Protein AF-A0A968BXF9-F1 (afdb_monomer_lite)

pLDDT: mean 89.57, std 12.77, range [42.47, 98.25]

Sequence (91 aa):
MAAFELPKVCQFVKLSEMAERVLNCDAEWEVKYDVIFGQIAPQVGDTGIVFDWLDMDTTYEEDATNYVEAFLETAKEYQKVLVALGYRQRG

Structure (mmCIF, N/CA/C/O backbone):
data_AF-A0A968BXF9-F1
#
_entry.id   AF-A0A968BXF9-F1
#
loop_
_atom_site.group_PDB
_atom_site.id
_atom_site.type_symbol
_atom_site.label_atom_id
_atom_site.label_alt_id
_atom_site.label_comp_id
_atom_site.label_asym_id
_atom_site.label_entity_id
_atom_site.label_seq_id
_atom_site.pdbx_PDB_ins_code
_atom_site.Cartn_x
_atom_site.Cartn_y
_atom_site.Cartn_z
_atom_site.occupancy
_atom_site.B_iso_or_equiv
_atom_site.auth_seq_id
_atom_site.auth_comp_id
_atom_site.auth_asym_id
_atom_site.auth_atom_id
_atom_site.pdbx_PDB_model_num
ATOM 1 N N . MET A 1 1 ? -23.432 6.352 4.201 1.00 42.88 1 MET A N 1
ATOM 2 C CA . MET A 1 1 ? -22.225 6.150 5.029 1.00 42.88 1 MET A CA 1
ATOM 3 C C . MET A 1 1 ? -21.921 4.667 5.000 1.00 42.88 1 MET A C 1
ATOM 5 O O . MET A 1 1 ? -22.754 3.907 5.477 1.00 42.88 1 MET A O 1
ATOM 9 N N . ALA A 1 2 ? -20.837 4.248 4.345 1.00 50.75 2 ALA A N 1
ATOM 10 C CA . ALA A 1 2 ? -20.451 2.839 4.335 1.00 50.75 2 ALA A CA 1
ATOM 11 C C . ALA A 1 2 ? -20.199 2.386 5.782 1.00 50.75 2 ALA A C 1
ATOM 13 O O . ALA A 1 2 ? -19.618 3.134 6.570 1.00 50.75 2 ALA A O 1
ATOM 14 N N . ALA A 1 3 ? -20.717 1.216 6.152 1.00 54.84 3 ALA A N 1
ATOM 15 C CA . ALA A 1 3 ? -20.538 0.673 7.489 1.00 54.84 3 ALA A CA 1
ATOM 16 C C . ALA A 1 3 ? -19.038 0.477 7.752 1.00 54.84 3 ALA A C 1
ATOM 18 O O . ALA A 1 3 ? -18.340 -0.165 6.971 1.00 54.84 3 ALA A O 1
ATOM 19 N N . PHE A 1 4 ? -18.543 1.071 8.835 1.00 64.88 4 PHE A N 1
ATOM 20 C CA . PHE A 1 4 ? -17.161 0.940 9.280 1.00 64.88 4 PHE A CA 1
ATOM 21 C C . PHE A 1 4 ? -16.933 -0.496 9.768 1.00 64.88 4 PHE A C 1
ATOM 23 O O . PHE A 1 4 ? -17.271 -0.844 10.899 1.00 64.88 4 PHE A O 1
ATOM 30 N N . GLU A 1 5 ? -16.404 -1.356 8.903 1.00 83.94 5 GLU A N 1
ATOM 31 C CA . GLU A 1 5 ? -16.066 -2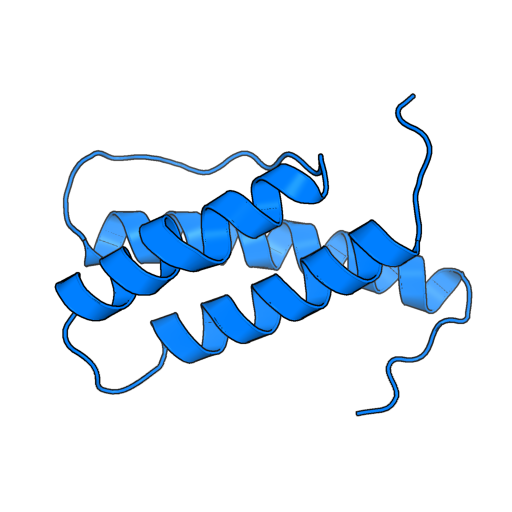.730 9.264 1.00 83.94 5 GLU A CA 1
ATOM 32 C C . GLU A 1 5 ? -14.633 -2.771 9.784 1.00 83.94 5 GLU A C 1
ATOM 34 O O . GLU A 1 5 ? -13.667 -2.810 9.025 1.00 83.94 5 GLU A O 1
ATOM 39 N N . LEU A 1 6 ? -14.497 -2.772 11.109 1.00 85.94 6 LEU A N 1
ATOM 40 C CA . LEU A 1 6 ? -13.205 -2.795 11.789 1.00 85.94 6 LEU A CA 1
ATOM 41 C C . LEU A 1 6 ? -12.219 -3.852 11.237 1.00 85.94 6 LEU A C 1
ATOM 43 O O . LEU A 1 6 ? -11.051 -3.505 11.060 1.00 85.94 6 LEU A O 1
ATOM 47 N N . PRO A 1 7 ? -12.627 -5.099 10.907 1.00 90.38 7 PRO A N 1
ATOM 48 C CA . PRO A 1 7 ? -11.710 -6.065 10.302 1.00 90.38 7 PRO A CA 1
ATOM 49 C C . PRO A 1 7 ? -11.095 -5.577 8.985 1.00 90.38 7 PRO A C 1
ATOM 51 O O . PRO A 1 7 ? -9.901 -5.772 8.769 1.00 90.38 7 PRO A O 1
ATOM 54 N N . LYS A 1 8 ? -11.877 -4.890 8.142 1.00 92.62 8 LYS A N 1
ATOM 55 C CA . LYS A 1 8 ? -11.408 -4.331 6.867 1.00 92.62 8 LYS A CA 1
ATOM 56 C C . LYS A 1 8 ? -10.451 -3.166 7.077 1.00 92.62 8 LYS A C 1
ATOM 58 O O . LYS A 1 8 ? -9.451 -3.073 6.380 1.00 92.62 8 LYS A O 1
ATOM 63 N N . VAL A 1 9 ? -10.699 -2.335 8.088 1.00 92.19 9 VAL A N 1
ATOM 64 C CA . VAL A 1 9 ? -9.785 -1.248 8.472 1.00 92.19 9 VAL A CA 1
ATOM 65 C C . VAL A 1 9 ? -8.446 -1.803 8.963 1.00 92.19 9 VAL A C 1
ATOM 67 O O . VAL A 1 9 ? -7.390 -1.348 8.534 1.00 92.19 9 VAL A O 1
ATOM 70 N N . CYS A 1 10 ? -8.464 -2.827 9.819 1.00 92.00 10 CYS A N 1
ATOM 71 C CA . CYS A 1 10 ? -7.238 -3.494 10.264 1.00 92.00 10 CYS A CA 1
ATOM 72 C C . CYS A 1 10 ? -6.481 -4.144 9.096 1.00 92.00 10 CYS A C 1
ATOM 74 O O . CYS A 1 10 ? -5.255 -4.060 9.040 1.00 92.00 10 CYS A O 1
ATOM 76 N N . GLN A 1 11 ? -7.199 -4.781 8.166 1.00 94.19 11 GLN A N 1
ATOM 77 C CA . GLN A 1 11 ? -6.610 -5.348 6.954 1.00 94.19 11 GLN A CA 1
ATOM 78 C C . GLN A 1 11 ? -5.970 -4.263 6.084 1.00 94.19 11 GLN A C 1
ATOM 80 O O . GLN A 1 11 ? -4.837 -4.444 5.654 1.00 94.19 11 GLN A O 1
ATOM 85 N N . PHE A 1 12 ? -6.646 -3.133 5.879 1.00 95.56 12 PHE A N 1
ATOM 86 C CA . PHE A 1 12 ? -6.136 -2.002 5.105 1.00 95.56 12 PHE A CA 1
ATOM 87 C C . PHE A 1 12 ? -4.815 -1.467 5.669 1.00 95.56 12 PHE A C 1
ATOM 89 O O . PHE A 1 12 ? -3.838 -1.359 4.934 1.00 95.56 12 PHE A O 1
ATOM 96 N N . VAL A 1 13 ? -4.742 -1.236 6.986 1.00 95.31 13 VAL A N 1
ATOM 97 C CA . VAL A 1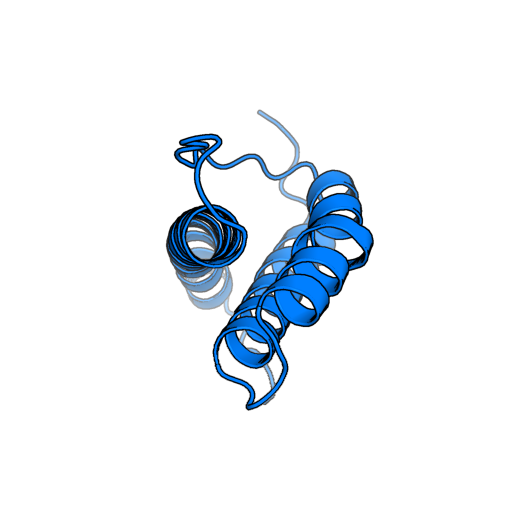 13 ? -3.500 -0.793 7.651 1.00 95.31 13 VAL A CA 1
ATOM 98 C C . VAL A 1 13 ? -2.394 -1.850 7.537 1.00 95.31 13 VAL A C 1
ATOM 100 O O . VAL A 1 13 ? -1.244 -1.531 7.255 1.00 95.31 13 VAL A O 1
ATOM 103 N N . LYS A 1 14 ? -2.720 -3.138 7.689 1.00 95.69 14 LYS A N 1
ATOM 104 C CA . LYS A 1 14 ? -1.723 -4.204 7.514 1.00 95.69 14 LYS A CA 1
ATOM 105 C C . LYS A 1 14 ? -1.187 -4.261 6.078 1.00 95.69 14 LYS A C 1
ATOM 107 O O . LYS A 1 14 ? 0.004 -4.481 5.870 1.00 95.69 14 LYS A O 1
ATOM 112 N N . LEU A 1 15 ? -2.058 -4.085 5.087 1.00 97.44 15 LEU A N 1
ATOM 113 C CA . LEU A 1 15 ? -1.672 -4.056 3.678 1.00 97.44 15 LEU A CA 1
ATOM 114 C C . LEU A 1 15 ? -0.792 -2.840 3.362 1.00 97.44 15 LEU A C 1
ATOM 116 O O . LEU A 1 15 ? 0.139 -2.986 2.574 1.00 97.44 15 LEU A O 1
ATOM 120 N N . SER A 1 16 ? -1.013 -1.685 4.003 1.00 97.44 16 SER A N 1
ATOM 121 C CA . SER A 1 16 ? -0.159 -0.506 3.799 1.00 97.44 16 SER A CA 1
ATOM 122 C C . SER A 1 16 ? 1.258 -0.734 4.323 1.00 97.44 16 SER A C 1
ATOM 124 O O . SER A 1 16 ? 2.223 -0.406 3.642 1.00 97.44 16 SER A O 1
ATOM 126 N N . GLU A 1 17 ? 1.402 -1.377 5.485 1.00 96.44 17 GLU A N 1
ATOM 127 C CA . GLU A 1 17 ? 2.713 -1.778 6.021 1.00 96.44 17 GLU A CA 1
ATOM 128 C C . GLU A 1 17 ? 3.429 -2.776 5.095 1.00 96.44 17 GLU A C 1
ATOM 130 O O . GLU A 1 17 ? 4.648 -2.728 4.928 1.00 96.44 17 GLU A O 1
ATOM 135 N N . MET A 1 18 ? 2.686 -3.701 4.477 1.00 97.81 18 MET A N 1
ATOM 136 C CA . MET A 1 18 ? 3.249 -4.624 3.487 1.00 97.81 18 MET A CA 1
ATOM 137 C C . MET A 1 18 ? 3.699 -3.889 2.222 1.00 97.81 18 MET A C 1
ATOM 139 O O . MET A 1 18 ? 4.789 -4.167 1.725 1.00 97.81 18 MET A O 1
ATOM 143 N N . ALA A 1 19 ? 2.896 -2.947 1.728 1.00 97.88 19 ALA A N 1
ATOM 144 C CA . ALA A 1 19 ? 3.216 -2.150 0.549 1.00 97.88 19 ALA A CA 1
ATOM 145 C C . ALA A 1 19 ? 4.474 -1.298 0.766 1.00 97.88 19 ALA A C 1
ATOM 147 O O . ALA A 1 19 ? 5.368 -1.304 -0.074 1.00 97.88 19 ALA A O 1
ATOM 148 N N . GLU A 1 20 ? 4.598 -0.659 1.934 1.00 98.25 20 GLU A N 1
ATOM 149 C CA . GLU A 1 20 ? 5.794 0.094 2.326 1.00 98.25 20 GLU A CA 1
ATOM 150 C C . GLU A 1 20 ? 7.049 -0.788 2.332 1.00 98.25 20 GLU A C 1
ATOM 152 O O . GLU A 1 20 ? 8.101 -0.385 1.835 1.00 98.25 20 GLU A O 1
ATOM 157 N N . ARG A 1 21 ? 6.955 -2.022 2.844 1.00 98.12 21 ARG A N 1
ATOM 158 C CA . ARG A 1 21 ? 8.085 -2.968 2.827 1.00 98.12 21 ARG A CA 1
ATOM 159 C C . ARG A 1 21 ? 8.474 -3.393 1.416 1.00 98.12 21 ARG A C 1
ATOM 161 O O . ARG A 1 21 ? 9.661 -3.551 1.155 1.00 98.12 21 ARG A O 1
ATOM 168 N N . VAL A 1 22 ? 7.500 -3.601 0.528 1.00 98.06 22 VAL A N 1
ATOM 169 C CA . VAL A 1 22 ? 7.760 -3.935 -0.881 1.00 98.06 22 VAL A CA 1
ATOM 170 C C . VAL A 1 22 ? 8.421 -2.757 -1.592 1.00 98.06 22 VAL A C 1
ATOM 172 O O . VAL A 1 22 ? 9.419 -2.950 -2.279 1.00 98.06 22 VAL A O 1
ATOM 175 N N . LEU A 1 23 ? 7.929 -1.537 -1.375 1.00 97.56 23 LEU A N 1
ATOM 176 C CA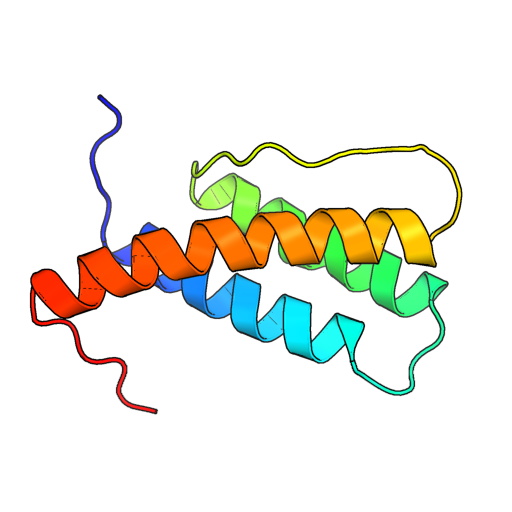 . LEU A 1 23 ? 8.501 -0.330 -1.971 1.00 97.56 23 LEU A CA 1
ATOM 177 C C . LEU A 1 23 ? 9.981 -0.151 -1.584 1.00 97.56 23 LEU A C 1
ATOM 179 O O . LEU A 1 23 ? 10.818 0.147 -2.436 1.00 97.56 23 LEU A O 1
ATOM 183 N N . ASN A 1 24 ? 10.314 -0.404 -0.315 1.00 97.56 24 ASN A N 1
ATOM 184 C CA . ASN A 1 24 ? 11.646 -0.176 0.253 1.00 97.56 24 ASN A CA 1
ATOM 185 C C . ASN A 1 24 ? 12.612 -1.376 0.168 1.00 97.56 24 ASN A C 1
ATOM 187 O O . ASN A 1 24 ? 13.701 -1.308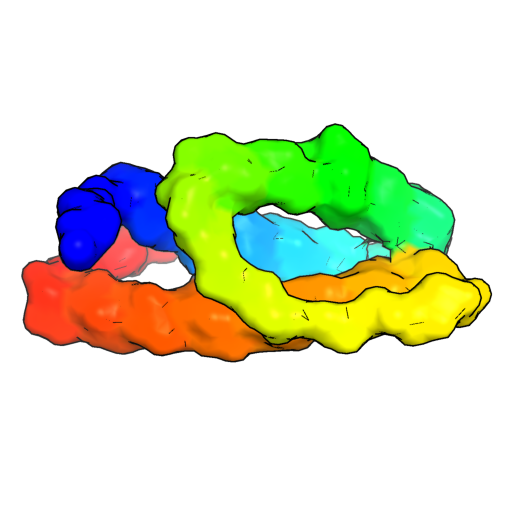 0.735 1.00 97.56 24 ASN A O 1
ATOM 191 N N . CYS A 1 25 ? 12.247 -2.488 -0.479 1.00 97.38 25 CYS A N 1
ATOM 192 C CA . CYS A 1 25 ? 13.157 -3.633 -0.619 1.00 97.38 25 CYS A CA 1
ATOM 193 C C . CYS A 1 25 ? 14.139 -3.463 -1.796 1.00 97.38 25 CYS A C 1
ATOM 195 O O . CYS A 1 25 ? 13.960 -2.596 -2.648 1.00 97.38 25 CYS A O 1
ATOM 197 N N . ASP A 1 26 ? 15.151 -4.331 -1.882 1.00 97.94 26 ASP A N 1
ATOM 198 C CA . ASP A 1 26 ? 16.192 -4.280 -2.927 1.00 97.94 26 ASP A CA 1
ATOM 199 C C . ASP A 1 26 ? 15.782 -4.946 -4.263 1.00 97.94 26 ASP A C 1
ATOM 201 O O . ASP A 1 26 ? 16.634 -5.283 -5.082 1.00 97.94 26 ASP A O 1
ATOM 205 N N . ALA A 1 27 ? 14.488 -5.198 -4.489 1.00 97.50 27 ALA A N 1
ATOM 206 C CA . ALA A 1 27 ? 14.004 -5.764 -5.750 1.00 97.50 27 ALA A CA 1
ATOM 207 C C . ALA A 1 27 ? 13.961 -4.719 -6.881 1.00 97.50 27 ALA A C 1
ATOM 209 O O . ALA A 1 27 ? 13.863 -3.517 -6.633 1.00 97.50 27 ALA A O 1
ATOM 210 N N . GLU A 1 28 ? 13.960 -5.190 -8.129 1.00 98.00 28 GLU A N 1
ATOM 211 C CA . GLU A 1 28 ? 13.734 -4.345 -9.307 1.00 98.00 28 GLU A CA 1
ATOM 212 C C . GLU A 1 28 ? 12.346 -3.685 -9.270 1.00 98.00 28 GLU A C 1
ATOM 214 O O . GLU A 1 28 ? 11.375 -4.275 -8.783 1.00 98.00 28 GLU A O 1
ATOM 219 N N . TRP A 1 29 ? 12.234 -2.477 -9.827 1.00 97.19 29 TRP A N 1
ATOM 220 C CA . TRP A 1 29 ? 10.989 -1.698 -9.809 1.00 97.19 29 TRP A CA 1
ATOM 221 C C . TRP A 1 29 ? 9.807 -2.404 -10.471 1.00 97.19 29 TRP A C 1
ATOM 223 O O . TRP A 1 29 ? 8.703 -2.343 -9.940 1.00 97.19 29 TRP A O 1
ATOM 233 N N . GLU A 1 30 ? 10.037 -3.128 -11.565 1.00 96.81 30 GLU A N 1
ATOM 234 C CA . GLU A 1 30 ? 9.006 -3.937 -12.229 1.00 96.81 30 GLU A CA 1
ATOM 235 C C . GLU A 1 30 ? 8.434 -5.007 -11.283 1.00 96.81 30 GLU A C 1
ATOM 237 O O . GLU A 1 30 ? 7.223 -5.159 -11.161 1.00 96.81 30 GLU A O 1
ATOM 242 N N . VAL A 1 31 ? 9.291 -5.676 -10.504 1.00 97.81 31 VAL A N 1
ATOM 243 C CA . VAL A 1 31 ? 8.855 -6.686 -9.525 1.00 97.81 31 VAL A CA 1
ATOM 244 C C . VAL A 1 31 ? 8.072 -6.041 -8.380 1.00 97.81 31 VAL A C 1
ATOM 246 O O . VAL A 1 31 ? 7.070 -6.595 -7.925 1.00 97.81 31 VAL A O 1
ATOM 249 N N . LYS A 1 32 ? 8.507 -4.869 -7.899 1.00 97.94 32 LYS A N 1
ATOM 250 C CA . LYS A 1 32 ? 7.771 -4.114 -6.871 1.00 97.94 32 LYS A CA 1
ATOM 251 C C . LYS A 1 32 ? 6.389 -3.712 -7.374 1.00 97.94 32 LYS A C 1
ATOM 253 O O . LYS A 1 32 ? 5.409 -3.926 -6.662 1.00 97.94 32 LYS A O 1
ATOM 258 N N . TYR A 1 33 ? 6.322 -3.180 -8.591 1.00 96.12 33 TYR A N 1
ATOM 259 C CA . TYR A 1 33 ? 5.089 -2.784 -9.259 1.00 96.12 33 TYR A CA 1
ATOM 260 C C . TYR A 1 33 ? 4.129 -3.971 -9.391 1.00 96.12 33 TYR A C 1
ATOM 262 O O . TYR A 1 33 ? 2.992 -3.888 -8.928 1.00 96.12 33 TYR A O 1
ATOM 270 N N . ASP A 1 34 ? 4.605 -5.111 -9.894 1.00 97.31 34 ASP A N 1
ATOM 271 C CA . ASP A 1 34 ? 3.803 -6.330 -10.039 1.00 97.31 34 ASP A CA 1
ATOM 272 C C . ASP A 1 34 ? 3.251 -6.838 -8.702 1.00 97.31 34 ASP A C 1
ATOM 274 O O . ASP A 1 34 ? 2.115 -7.308 -8.619 1.00 97.31 34 ASP A O 1
ATOM 278 N N . VAL A 1 35 ? 4.024 -6.745 -7.619 1.00 97.94 35 VAL A N 1
ATOM 279 C CA . VAL A 1 35 ? 3.538 -7.126 -6.286 1.00 97.94 35 VAL A CA 1
ATOM 280 C C . VAL A 1 35 ? 2.516 -6.113 -5.765 1.00 97.94 35 VAL A C 1
ATOM 282 O O . VAL A 1 35 ? 1.465 -6.513 -5.255 1.00 97.94 35 VAL A O 1
ATOM 285 N N . ILE A 1 36 ? 2.788 -4.813 -5.895 1.00 97.31 36 ILE A N 1
ATOM 286 C CA . ILE A 1 36 ? 1.896 -3.749 -5.419 1.00 97.31 36 ILE A CA 1
ATOM 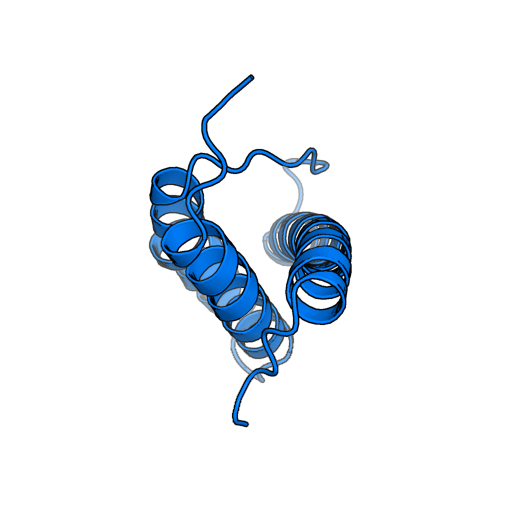287 C C . ILE A 1 36 ? 0.563 -3.809 -6.165 1.00 97.31 36 ILE A C 1
ATOM 289 O O . ILE A 1 36 ? -0.477 -3.979 -5.530 1.00 97.31 36 ILE A O 1
ATOM 293 N N . PHE A 1 37 ? 0.574 -3.750 -7.492 1.00 96.19 37 PHE A N 1
ATOM 294 C CA . PHE A 1 37 ? -0.647 -3.679 -8.292 1.00 96.19 37 PHE A CA 1
ATOM 295 C C . PHE A 1 37 ? -1.262 -5.050 -8.591 1.00 96.19 37 PHE A C 1
ATOM 297 O O . PHE A 1 37 ? -2.480 -5.159 -8.710 1.00 96.19 37 PHE A O 1
ATOM 304 N N . GLY A 1 38 ? -0.461 -6.115 -8.648 1.00 96.44 38 GLY A N 1
ATOM 305 C CA . GLY A 1 38 ? -0.947 -7.470 -8.921 1.00 96.44 38 GLY A CA 1
ATOM 306 C C . GLY A 1 38 ? -1.401 -8.249 -7.685 1.00 96.44 38 GLY A C 1
ATOM 307 O O . GLY A 1 38 ? -2.202 -9.174 -7.817 1.00 96.44 38 GLY A O 1
ATOM 308 N N . GLN A 1 39 ? -0.924 -7.905 -6.480 1.00 96.69 39 GLN A N 1
ATOM 309 C CA . GLN A 1 39 ? -1.254 -8.656 -5.258 1.00 96.69 39 GLN A CA 1
ATOM 310 C C . GLN A 1 39 ? -1.833 -7.789 -4.143 1.00 96.69 39 GLN A C 1
ATOM 312 O O . GLN A 1 39 ? -2.794 -8.208 -3.494 1.00 96.69 39 GLN A O 1
ATOM 317 N N . ILE A 1 40 ? -1.275 -6.603 -3.891 1.00 97.19 40 ILE A N 1
ATOM 318 C CA . ILE A 1 40 ? -1.708 -5.757 -2.770 1.00 97.19 40 ILE A CA 1
ATOM 319 C C . ILE A 1 40 ? -2.961 -4.958 -3.142 1.00 97.19 40 ILE A C 1
ATOM 321 O O . ILE A 1 40 ? -3.959 -5.035 -2.427 1.00 97.19 40 ILE A O 1
ATOM 325 N N . ALA A 1 41 ? -2.949 -4.234 -4.262 1.00 95.69 41 ALA A N 1
ATOM 326 C CA . ALA A 1 41 ? -4.047 -3.368 -4.688 1.00 95.69 41 ALA A CA 1
ATOM 327 C C . ALA A 1 41 ? -5.406 -4.090 -4.818 1.00 95.69 41 ALA A C 1
ATOM 329 O O . ALA A 1 41 ? -6.398 -3.547 -4.327 1.00 95.69 41 ALA A O 1
ATOM 330 N N . PRO A 1 42 ? -5.498 -5.330 -5.347 1.00 96.75 42 PRO A N 1
ATOM 331 C CA . PRO A 1 42 ? -6.760 -6.070 -5.365 1.00 96.75 42 PRO A CA 1
ATOM 332 C C . PRO A 1 42 ? -7.319 -6.323 -3.958 1.00 96.75 42 PRO A C 1
ATOM 334 O O . PRO A 1 42 ? -8.502 -6.105 -3.710 1.00 96.75 42 PRO A O 1
ATOM 337 N N . GLN A 1 43 ? -6.455 -6.695 -3.005 1.00 96.75 43 GLN A N 1
ATOM 338 C CA . GLN A 1 43 ? -6.857 -6.912 -1.610 1.00 96.75 43 GLN A CA 1
ATOM 339 C C . GLN A 1 43 ? -7.268 -5.613 -0.916 1.00 96.75 43 GLN A C 1
ATOM 341 O O . GLN A 1 43 ? -8.110 -5.634 -0.021 1.00 96.75 43 GLN A O 1
ATOM 346 N N . VAL A 1 44 ? -6.677 -4.482 -1.310 1.00 95.31 44 VAL A N 1
ATOM 347 C CA . VAL A 1 44 ? -7.124 -3.163 -0.857 1.00 95.31 44 VAL A CA 1
ATOM 348 C C . VAL A 1 44 ? -8.526 -2.873 -1.396 1.00 95.31 44 VAL A C 1
ATOM 350 O O . VAL A 1 44 ? -9.388 -2.457 -0.622 1.00 95.31 44 VAL A O 1
ATOM 353 N N . GLY A 1 45 ? -8.799 -3.200 -2.662 1.00 93.31 45 GLY A N 1
ATOM 354 C CA . GLY A 1 45 ? -10.141 -3.144 -3.248 1.00 93.31 45 GLY A CA 1
ATOM 355 C C . GLY A 1 45 ? -11.190 -3.932 -2.449 1.00 93.31 45 GLY A C 1
ATOM 356 O O . GLY A 1 45 ? -12.277 -3.414 -2.190 1.00 93.31 45 GLY A O 1
ATOM 357 N N . ASP A 1 46 ? -10.843 -5.124 -1.950 1.00 93.56 46 ASP A N 1
ATOM 358 C CA . ASP A 1 46 ? -11.733 -5.956 -1.118 1.00 93.56 46 ASP A CA 1
ATOM 359 C C . ASP A 1 46 ? -12.102 -5.310 0.235 1.00 93.56 46 ASP A C 1
ATOM 361 O O . ASP A 1 46 ? -13.133 -5.635 0.840 1.00 93.56 46 ASP A O 1
ATOM 365 N N . THR A 1 47 ? -11.292 -4.362 0.722 1.00 91.94 47 THR A N 1
ATOM 366 C CA . THR A 1 47 ? -11.610 -3.592 1.937 1.00 91.94 47 THR A CA 1
ATOM 367 C C . THR A 1 47 ? -12.700 -2.542 1.703 1.00 91.94 47 THR A C 1
ATOM 369 O O . THR A 1 47 ? -13.319 -2.074 2.661 1.00 91.94 47 THR A O 1
ATOM 372 N N . GLY A 1 48 ? -12.954 -2.162 0.447 1.00 92.12 48 GLY A N 1
ATOM 373 C CA . GLY A 1 48 ? -13.891 -1.098 0.082 1.00 92.12 48 GLY A CA 1
ATOM 374 C C . GLY A 1 48 ? -13.469 0.307 0.530 1.00 92.12 48 GLY A C 1
ATOM 375 O O . GLY A 1 48 ? -14.279 1.231 0.448 1.00 92.12 48 GLY A O 1
ATOM 376 N N . ILE A 1 49 ? -12.239 0.474 1.024 1.00 90.94 49 ILE A N 1
ATOM 377 C CA . ILE A 1 49 ? -11.662 1.776 1.360 1.00 90.94 49 ILE A CA 1
ATOM 378 C C . ILE A 1 49 ? -11.042 2.356 0.093 1.00 90.94 49 ILE A C 1
ATOM 380 O O . ILE A 1 49 ? -10.221 1.718 -0.561 1.00 90.94 49 ILE A O 1
ATOM 384 N N . VAL A 1 50 ? -11.455 3.575 -0.239 1.00 91.44 50 VAL A N 1
ATOM 385 C CA . VAL A 1 50 ? -10.986 4.315 -1.411 1.00 91.44 50 VAL A CA 1
ATOM 386 C C . VAL A 1 50 ? -10.058 5.425 -0.940 1.00 91.44 50 VAL A C 1
ATOM 388 O O . VAL A 1 50 ? -10.311 6.045 0.094 1.00 91.44 50 VAL A O 1
ATOM 391 N N . PHE A 1 51 ? -9.003 5.671 -1.704 1.00 92.88 51 PHE A N 1
ATOM 392 C CA . PHE A 1 51 ? -8.093 6.790 -1.524 1.00 92.88 51 PHE A CA 1
ATOM 393 C C . PHE A 1 51 ? -7.692 7.331 -2.891 1.00 92.88 51 PHE A C 1
ATOM 395 O O . PHE A 1 51 ? -7.620 6.583 -3.869 1.00 92.88 51 PHE A O 1
ATOM 402 N N . ASP A 1 52 ? -7.459 8.635 -2.941 1.00 91.00 52 ASP A N 1
ATOM 403 C CA . ASP A 1 52 ? -7.043 9.315 -4.156 1.00 91.00 52 ASP A CA 1
ATOM 404 C C . ASP A 1 52 ? -5.524 9.219 -4.279 1.00 91.00 52 ASP A C 1
ATOM 406 O O . ASP A 1 52 ? -4.799 9.528 -3.335 1.00 91.00 52 ASP A O 1
ATOM 410 N N . TRP A 1 53 ? -5.044 8.797 -5.442 1.00 91.69 53 TRP A N 1
ATOM 411 C CA . TRP A 1 53 ? -3.624 8.760 -5.764 1.00 91.69 53 TRP A CA 1
ATOM 412 C C . TRP A 1 53 ? -3.414 9.288 -7.181 1.00 91.69 53 TRP A C 1
ATOM 414 O O . TRP A 1 53 ? -4.324 9.257 -8.014 1.00 91.69 53 TRP A O 1
ATOM 424 N N . LEU A 1 54 ? -2.225 9.829 -7.432 1.00 84.50 54 LEU A N 1
ATOM 425 C CA . LEU A 1 54 ? -1.869 10.365 -8.737 1.00 84.50 54 LEU A CA 1
ATOM 426 C C . LEU A 1 54 ? -1.272 9.253 -9.601 1.00 84.50 54 LEU A C 1
ATOM 428 O O . LEU A 1 54 ? -0.139 8.834 -9.371 1.00 84.50 54 LEU A O 1
ATOM 432 N N . ASP A 1 55 ? -2.028 8.822 -10.603 1.00 81.19 55 ASP A N 1
ATOM 433 C CA . ASP A 1 55 ? -1.528 7.963 -11.672 1.00 81.19 55 ASP A CA 1
ATOM 434 C C . ASP A 1 55 ? -0.968 8.850 -12.787 1.00 81.19 55 ASP A C 1
ATOM 436 O O . ASP A 1 55 ? -1.724 9.509 -13.509 1.00 81.19 55 ASP A O 1
ATOM 440 N N . MET A 1 56 ? 0.359 8.963 -12.855 1.00 74.44 56 MET A N 1
ATOM 441 C CA . MET A 1 56 ? 1.010 9.767 -13.891 1.00 74.44 56 MET A CA 1
ATOM 442 C C . MET A 1 56 ? 1.200 8.976 -15.194 1.00 74.44 56 MET A C 1
ATOM 444 O O . MET A 1 56 ? 1.498 9.611 -16.204 1.00 74.44 56 MET A O 1
ATOM 448 N N . ASP A 1 57 ? 1.003 7.647 -15.183 1.00 75.56 57 ASP A N 1
ATOM 449 C CA . ASP A 1 57 ? 1.253 6.726 -16.305 1.00 75.56 57 ASP A CA 1
ATOM 450 C C . ASP A 1 57 ? 2.650 6.951 -16.914 1.00 75.56 57 ASP A C 1
ATOM 452 O O . ASP A 1 57 ? 2.825 7.269 -18.094 1.00 75.56 57 ASP A O 1
ATOM 456 N N . THR A 1 58 ? 3.667 6.906 -16.047 1.00 82.06 58 THR A N 1
ATOM 457 C CA . THR A 1 58 ? 5.041 7.328 -16.379 1.00 82.06 58 THR A CA 1
ATOM 458 C C . THR A 1 58 ? 6.028 6.177 -16.268 1.00 82.06 58 THR A C 1
ATOM 460 O O . THR A 1 58 ? 6.452 5.618 -17.282 1.00 82.06 58 THR A O 1
ATOM 463 N N . THR A 1 59 ? 6.419 5.816 -15.048 1.00 92.19 59 THR A N 1
ATOM 464 C CA . THR A 1 59 ? 7.355 4.726 -14.771 1.00 92.19 59 THR A CA 1
ATOM 465 C C . THR A 1 59 ? 6.831 3.838 -13.650 1.00 92.19 59 THR A C 1
ATOM 467 O O . THR A 1 59 ? 6.131 4.302 -12.753 1.00 92.19 59 THR A O 1
ATOM 470 N N . TYR A 1 60 ? 7.248 2.565 -13.647 1.00 93.88 60 TYR A N 1
ATOM 471 C CA . TYR A 1 60 ? 6.931 1.634 -12.558 1.00 93.88 60 TYR A CA 1
ATOM 472 C C . TYR A 1 60 ? 7.298 2.193 -11.174 1.00 93.88 60 TYR A C 1
ATOM 474 O O . TYR A 1 60 ? 6.589 1.942 -10.204 1.00 93.88 60 TYR A O 1
ATOM 482 N N . GLU A 1 61 ? 8.402 2.944 -11.087 1.00 95.12 61 GLU A N 1
ATOM 483 C CA . GLU A 1 61 ? 8.850 3.614 -9.864 1.00 95.12 61 GLU A CA 1
ATOM 484 C C . GLU A 1 61 ? 7.877 4.710 -9.423 1.00 95.12 61 GLU A C 1
ATOM 486 O O . GLU A 1 61 ? 7.439 4.705 -8.270 1.00 95.12 61 GLU A O 1
ATOM 491 N N . GLU A 1 62 ? 7.525 5.627 -10.324 1.00 93.56 62 GLU A N 1
ATOM 492 C CA . GLU A 1 62 ? 6.637 6.752 -10.019 1.00 93.56 62 GLU A CA 1
ATOM 493 C C . GLU A 1 62 ? 5.238 6.270 -9.636 1.00 93.56 62 GLU A C 1
ATOM 495 O O . GLU A 1 62 ? 4.705 6.700 -8.613 1.00 93.56 62 GLU A O 1
ATOM 500 N N . ASP A 1 63 ? 4.674 5.322 -10.384 1.00 93.50 63 ASP A N 1
ATOM 501 C CA . ASP A 1 63 ? 3.328 4.809 -10.123 1.00 93.50 63 ASP A CA 1
ATOM 502 C C . ASP A 1 63 ? 3.272 4.049 -8.790 1.00 93.50 63 ASP A C 1
ATOM 504 O O . ASP A 1 63 ? 2.382 4.283 -7.967 1.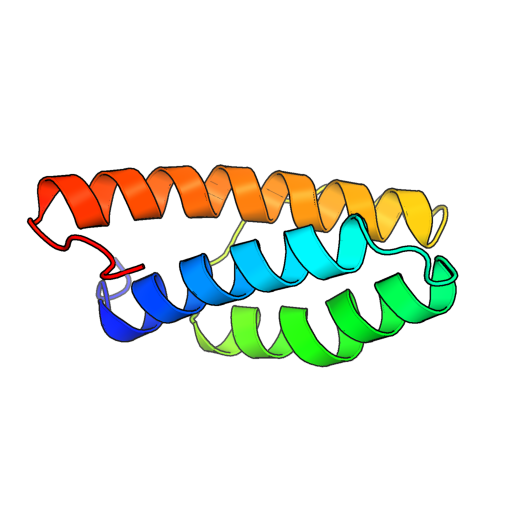00 93.50 63 ASP A O 1
ATOM 508 N N . ALA A 1 64 ? 4.252 3.172 -8.528 1.00 94.62 64 ALA A N 1
ATOM 509 C CA . ALA A 1 64 ? 4.341 2.448 -7.262 1.00 94.62 64 ALA A CA 1
ATOM 510 C C . ALA A 1 64 ? 4.543 3.400 -6.076 1.00 94.62 64 ALA A C 1
ATOM 512 O O . ALA A 1 64 ? 3.918 3.217 -5.029 1.00 94.62 64 ALA A O 1
ATOM 513 N N . THR A 1 65 ? 5.388 4.420 -6.233 1.00 95.62 65 THR A N 1
ATOM 514 C CA . THR A 1 65 ? 5.662 5.403 -5.178 1.00 95.62 65 THR A CA 1
ATOM 515 C C . THR A 1 65 ? 4.419 6.231 -4.876 1.00 95.62 65 THR A C 1
ATOM 517 O O . THR A 1 65 ? 3.969 6.239 -3.731 1.00 95.62 65 THR A O 1
ATOM 520 N N . ASN A 1 66 ? 3.796 6.839 -5.891 1.00 95.25 66 ASN A N 1
ATOM 521 C CA . ASN A 1 66 ? 2.600 7.667 -5.718 1.00 95.25 66 ASN A CA 1
ATOM 522 C C . ASN A 1 66 ? 1.445 6.879 -5.089 1.00 95.25 66 ASN A C 1
ATOM 524 O O . ASN A 1 66 ? 0.773 7.370 -4.178 1.00 95.25 66 ASN A O 1
ATOM 528 N N . TYR A 1 67 ? 1.226 5.641 -5.543 1.00 95.69 67 TYR A N 1
ATOM 529 C CA . TYR A 1 67 ? 0.201 4.770 -4.977 1.00 95.69 67 TYR A CA 1
ATOM 530 C C . TYR A 1 67 ? 0.469 4.468 -3.497 1.00 95.69 67 TYR A C 1
ATOM 532 O O . TYR A 1 67 ? -0.425 4.611 -2.659 1.00 95.69 67 TYR A O 1
ATOM 540 N N . VAL A 1 68 ? 1.695 4.055 -3.152 1.00 96.75 68 VAL A N 1
ATOM 541 C CA . VAL A 1 68 ? 2.044 3.671 -1.775 1.00 96.75 68 VAL A CA 1
ATOM 542 C C . VAL A 1 68 ? 2.034 4.875 -0.835 1.00 96.75 68 VAL A C 1
ATOM 544 O O . VAL A 1 68 ? 1.564 4.741 0.294 1.00 96.75 68 VAL A O 1
ATOM 547 N N . GLU A 1 69 ? 2.479 6.051 -1.273 1.00 96.31 69 GLU A N 1
ATOM 548 C CA . GLU A 1 69 ? 2.432 7.271 -0.460 1.00 96.31 69 GLU A CA 1
ATOM 549 C C . GLU A 1 69 ? 0.994 7.658 -0.090 1.00 96.31 69 GLU A C 1
ATOM 551 O O . GLU A 1 69 ? 0.685 7.817 1.097 1.00 96.31 69 GLU A O 1
ATOM 556 N N . ALA A 1 70 ? 0.093 7.715 -1.075 1.00 96.25 70 ALA A N 1
ATOM 557 C CA . ALA A 1 70 ? -1.322 8.011 -0.847 1.00 96.25 70 ALA A CA 1
ATOM 558 C C . ALA A 1 70 ? -2.010 6.946 0.029 1.00 96.25 70 ALA A C 1
ATOM 560 O O . ALA A 1 70 ? -2.811 7.254 0.925 1.00 96.25 70 ALA A O 1
ATOM 561 N N . PHE A 1 71 ? -1.658 5.676 -0.188 1.00 96.81 71 PHE A N 1
ATOM 562 C CA . PHE A 1 71 ? -2.146 4.565 0.619 1.00 96.81 71 PHE A CA 1
ATOM 563 C C . PHE A 1 71 ? -1.698 4.702 2.085 1.00 96.81 71 PHE A C 1
ATOM 565 O O . PHE A 1 71 ? -2.516 4.575 3.002 1.00 96.81 71 PHE A O 1
ATOM 572 N N . LEU A 1 72 ? -0.423 5.021 2.329 1.00 97.06 72 LEU A N 1
ATOM 573 C CA . LEU A 1 72 ? 0.126 5.207 3.674 1.00 97.06 72 LEU A CA 1
ATOM 574 C C . LEU A 1 72 ? -0.474 6.413 4.395 1.00 97.06 72 LEU A C 1
ATOM 576 O O . LEU A 1 72 ? -0.730 6.332 5.598 1.00 97.06 72 LEU A O 1
ATOM 580 N N . GLU A 1 73 ? -0.708 7.525 3.698 1.00 96.12 73 GLU A N 1
ATOM 581 C CA . GLU A 1 73 ? -1.382 8.691 4.276 1.00 96.12 73 GLU A CA 1
ATOM 582 C C . GLU A 1 73 ? -2.783 8.321 4.773 1.00 96.12 73 GLU A C 1
ATOM 584 O O . GLU A 1 73 ? -3.120 8.539 5.940 1.00 96.12 73 GLU A O 1
ATOM 589 N N . THR A 1 74 ? -3.559 7.647 3.926 1.00 95.31 74 THR A N 1
ATOM 590 C CA . THR A 1 74 ? -4.907 7.197 4.282 1.00 95.31 74 THR A CA 1
ATOM 591 C C . THR A 1 74 ? -4.872 6.196 5.440 1.00 95.31 74 THR A C 1
ATOM 593 O O . THR A 1 74 ? -5.645 6.305 6.396 1.00 95.31 74 THR A O 1
ATOM 596 N N . ALA A 1 75 ? -3.945 5.235 5.413 1.00 95.31 75 ALA A N 1
ATOM 597 C CA . ALA A 1 75 ? -3.801 4.239 6.471 1.00 95.31 75 ALA A CA 1
ATOM 598 C C . ALA A 1 75 ? -3.447 4.869 7.827 1.00 95.31 75 ALA A C 1
ATOM 600 O O . ALA A 1 75 ? -3.968 4.425 8.854 1.00 95.31 75 ALA A O 1
ATOM 601 N N . LYS A 1 76 ? -2.638 5.939 7.852 1.00 94.75 76 LYS A N 1
ATOM 602 C CA . LYS A 1 76 ? -2.332 6.698 9.079 1.00 94.75 76 LYS A CA 1
ATOM 603 C C . LYS A 1 76 ? -3.585 7.319 9.694 1.00 94.75 76 LYS A C 1
ATOM 605 O O . LYS A 1 76 ? -3.730 7.287 10.917 1.00 94.75 76 LYS A O 1
ATOM 610 N N . GLU A 1 77 ? -4.511 7.839 8.889 1.00 93.25 77 GLU A N 1
ATOM 611 C CA . GLU A 1 77 ? -5.786 8.360 9.404 1.00 93.25 77 GLU A CA 1
ATOM 612 C C . GLU A 1 77 ? -6.634 7.255 10.041 1.00 93.25 77 GLU A C 1
ATOM 614 O O . GLU A 1 77 ? -7.118 7.399 11.168 1.00 93.25 77 GLU A O 1
ATOM 619 N N . TYR A 1 78 ? -6.730 6.095 9.391 1.00 91.50 78 TYR A N 1
ATOM 620 C CA . TYR A 1 78 ? -7.414 4.939 9.970 1.00 91.50 78 TYR A CA 1
ATOM 621 C C . TYR A 1 78 ? -6.726 4.417 11.235 1.00 91.50 78 TYR A C 1
ATOM 623 O O . TYR A 1 78 ? -7.403 4.036 12.192 1.00 91.50 78 TYR A O 1
ATOM 631 N N . GLN A 1 79 ? -5.395 4.448 11.297 1.00 90.81 79 GLN A N 1
ATOM 632 C CA . GLN A 1 79 ? -4.646 4.047 12.483 1.00 90.81 79 GLN A CA 1
ATOM 633 C C . GLN A 1 79 ? -4.949 4.960 13.680 1.00 90.81 79 GLN A C 1
ATOM 635 O O . GLN A 1 79 ? -5.146 4.462 14.791 1.00 90.81 79 GLN A O 1
ATOM 640 N N . LYS A 1 80 ? -5.080 6.279 13.468 1.00 89.25 80 LYS A N 1
ATOM 641 C CA . LYS A 1 80 ? -5.525 7.216 14.518 1.00 89.25 80 LYS A CA 1
ATOM 642 C C . LYS A 1 80 ? -6.912 6.846 15.045 1.00 89.25 80 LYS A C 1
ATOM 644 O O . LYS A 1 80 ? -7.120 6.856 16.259 1.00 89.25 80 LYS A O 1
ATOM 649 N N . VAL A 1 81 ? -7.839 6.469 14.160 1.00 86.69 81 VAL A N 1
ATOM 650 C CA . VAL A 1 81 ? -9.186 6.014 14.546 1.00 86.69 81 VAL A CA 1
ATOM 651 C C . VAL A 1 81 ? -9.120 4.723 15.364 1.00 86.69 81 VAL A C 1
ATOM 653 O O . VAL A 1 81 ? -9.748 4.640 16.418 1.00 86.69 81 VAL A O 1
ATOM 656 N N . LEU A 1 82 ? -8.328 3.732 14.940 1.00 87.19 82 LEU A N 1
ATOM 657 C CA . LEU A 1 82 ? -8.141 2.481 15.687 1.00 87.19 82 LEU A CA 1
ATOM 658 C C . LEU A 1 82 ? -7.617 2.740 17.107 1.00 87.19 82 LEU A C 1
ATOM 660 O O . LEU A 1 82 ? -8.166 2.207 18.074 1.00 87.19 82 LEU A O 1
ATOM 664 N N . VAL A 1 83 ? -6.606 3.605 17.241 1.00 86.94 83 VAL A N 1
ATOM 665 C CA . VAL A 1 83 ? -6.037 3.996 18.538 1.00 86.94 83 VAL A CA 1
ATOM 666 C C . VAL A 1 83 ? -7.075 4.709 19.406 1.00 86.94 83 VAL A C 1
ATOM 668 O O . VAL A 1 83 ? -7.208 4.370 20.583 1.00 86.94 83 VAL A O 1
ATOM 671 N N . ALA A 1 84 ? -7.842 5.647 18.841 1.00 84.81 84 ALA A N 1
ATOM 672 C CA . ALA A 1 84 ? -8.905 6.358 19.555 1.00 84.81 84 ALA A CA 1
ATOM 673 C C . ALA A 1 84 ? -10.014 5.414 20.057 1.00 84.81 84 ALA A C 1
ATOM 675 O O . ALA A 1 84 ? -10.585 5.640 21.122 1.00 84.81 84 ALA A O 1
ATOM 676 N N . LEU A 1 85 ? -10.278 4.327 19.327 1.00 84.12 85 LEU A N 1
ATOM 677 C CA . LEU A 1 85 ? -11.221 3.274 19.711 1.00 84.12 85 LEU A CA 1
ATOM 678 C C . LEU A 1 85 ? -10.623 2.237 20.685 1.00 84.12 85 LEU A C 1
ATOM 680 O O . LEU A 1 85 ? -11.312 1.297 21.074 1.00 84.12 85 LEU A O 1
ATOM 684 N N . GLY A 1 86 ? -9.359 2.391 21.094 1.00 82.62 86 GLY A N 1
ATOM 685 C CA . GLY A 1 86 ? -8.685 1.500 22.043 1.00 82.62 86 GLY A CA 1
ATOM 686 C C . GLY A 1 86 ? -8.089 0.231 21.427 1.00 82.62 86 GLY A C 1
ATOM 687 O O . GLY A 1 86 ? -7.594 -0.627 22.162 1.00 82.62 86 GLY A O 1
ATOM 688 N N . TYR A 1 87 ? -8.077 0.106 20.099 1.00 76.75 87 TYR A N 1
ATOM 689 C CA . TYR A 1 87 ? -7.398 -0.987 19.410 1.00 76.75 87 TYR A CA 1
ATOM 690 C C . TYR A 1 87 ? -5.901 -0.683 19.331 1.00 76.75 87 TYR A C 1
ATOM 692 O O . TYR A 1 87 ? -5.444 0.096 18.498 1.00 76.75 87 TYR A O 1
ATOM 700 N N . ARG A 1 88 ? -5.110 -1.308 20.209 1.00 62.44 88 ARG A N 1
ATOM 701 C CA . ARG A 1 88 ? -3.653 -1.363 20.041 1.00 62.44 88 ARG A CA 1
ATOM 702 C C . ARG A 1 88 ? -3.315 -2.541 19.140 1.00 62.44 88 ARG A C 1
ATOM 704 O O . ARG A 1 88 ? -3.646 -3.678 19.482 1.00 62.44 88 ARG A O 1
ATOM 711 N N . GLN A 1 89 ? -2.627 -2.286 18.029 1.00 55.03 89 GLN A N 1
ATOM 712 C CA . GLN A 1 89 ? -1.949 -3.358 17.311 1.00 55.03 89 GLN A CA 1
ATOM 713 C C . GLN A 1 89 ? -0.961 -4.024 18.283 1.00 55.03 89 GLN A C 1
ATOM 715 O O . GLN A 1 89 ? -0.102 -3.359 18.864 1.00 55.03 89 GLN A O 1
ATOM 720 N N . ARG A 1 90 ? -1.122 -5.330 18.525 1.00 48.72 90 ARG A N 1
ATOM 721 C CA . ARG A 1 90 ? -0.039 -6.136 19.094 1.00 48.72 90 ARG A CA 1
ATOM 722 C C . ARG A 1 90 ? 0.973 -6.309 17.965 1.00 48.72 90 ARG A C 1
ATOM 724 O O . ARG A 1 90 ? 0.659 -7.011 17.008 1.00 48.72 90 ARG A O 1
ATOM 731 N N . GLY A 1 91 ? 2.089 -5.587 18.062 1.00 42.47 91 GLY A N 1
ATOM 732 C CA . GLY A 1 91 ? 3.262 -5.803 17.215 1.00 42.47 91 GLY A CA 1
ATOM 733 C C . GLY A 1 91 ? 3.831 -7.204 17.382 1.00 42.47 91 GLY A C 1
ATOM 734 O O . GLY A 1 91 ? 3.623 -7.795 18.471 1.00 42.47 91 GLY A O 1
#

Foldseek 3Di:
DPPPDVVLLVQLLVLLVVLVCLLPDPDDLVVSLCCCVVPSVVSNVVSVDDWDFDDPVDDSNVRSVRVSVRSNVVSVVSVVVCVVVVNDPPD

Radius of gyration: 13.54 Å; chains: 1; bounding box: 38×19×38 Å

Secondary structure (DSSP, 8-state):
-----HHHHHHHHHHHHHHHHHHTSSS-HHHHHHHIIIIIHHHHHHHT--------SS-HHHHHHHHHHHHHHHHHHHHHHHHHTT-----